Protein AF-A0A158L0J7-F1 (afdb_monomer_lite)

Organism: NCBI:txid326476

Structure (mmCIF, N/CA/C/O backbone):
data_AF-A0A158L0J7-F1
#
_entry.id   AF-A0A158L0J7-F1
#
loop_
_atom_site.group_PDB
_atom_site.id
_atom_site.type_symbol
_atom_site.label_atom_id
_atom_site.label_alt_id
_atom_site.label_comp_id
_atom_site.label_asym_id
_atom_site.label_entity_id
_atom_site.label_seq_id
_atom_site.pdbx_PDB_ins_code
_atom_site.Cartn_x
_atom_site.Cartn_y
_atom_site.Cartn_z
_atom_site.occupancy
_atom_site.B_iso_or_equiv
_atom_site.auth_seq_id
_atom_site.auth_comp_id
_atom_site.auth_asym_id
_atom_site.auth_atom_id
_atom_site.pdbx_PDB_model_num
ATOM 1 N N . MET A 1 1 ? -12.272 -1.233 29.299 1.00 39.41 1 MET A N 1
ATOM 2 C CA . MET A 1 1 ? -11.571 -1.908 28.180 1.00 39.41 1 MET A CA 1
ATOM 3 C C . MET A 1 1 ? -12.464 -3.016 27.630 1.00 39.41 1 MET A C 1
ATOM 5 O O . MET A 1 1 ? -12.758 -3.922 28.395 1.00 39.41 1 MET A O 1
ATOM 9 N N . LYS A 1 2 ? -12.937 -2.934 26.374 1.00 49.47 2 LYS A N 1
ATOM 10 C CA . LYS A 1 2 ? -13.502 -4.067 25.594 1.00 49.47 2 LYS A CA 1
ATOM 11 C C . LYS A 1 2 ? -13.858 -3.613 24.161 1.00 49.47 2 LYS A C 1
ATOM 13 O O . LYS A 1 2 ? -15.019 -3.519 23.798 1.00 49.47 2 LYS A O 1
ATOM 18 N N . THR A 1 3 ? -12.856 -3.288 23.345 1.00 50.75 3 THR A N 1
ATOM 19 C CA . THR A 1 3 ? -13.037 -2.929 21.916 1.00 50.75 3 THR A CA 1
ATOM 20 C C . THR A 1 3 ? -12.491 -3.988 20.948 1.00 50.75 3 THR A C 1
ATOM 22 O O . THR A 1 3 ? -12.818 -3.960 19.768 1.00 50.75 3 THR A O 1
ATOM 25 N N . GLY A 1 4 ? -11.727 -4.979 21.429 1.00 51.03 4 GLY A N 1
ATOM 26 C CA . GLY A 1 4 ? -11.103 -5.996 20.565 1.00 51.03 4 GLY A CA 1
ATOM 27 C C . GLY A 1 4 ? -12.063 -7.050 19.988 1.00 51.03 4 GLY A C 1
ATOM 28 O O . GLY A 1 4 ? -11.884 -7.497 18.861 1.00 51.03 4 GLY A O 1
ATOM 29 N N . SER A 1 5 ? -13.116 -7.425 20.723 1.00 59.16 5 SER A N 1
ATOM 30 C CA . SER A 1 5 ? -14.020 -8.522 20.322 1.00 59.16 5 SER A CA 1
ATOM 31 C C . SER A 1 5 ? -14.993 -8.132 19.197 1.00 59.16 5 SER A C 1
ATOM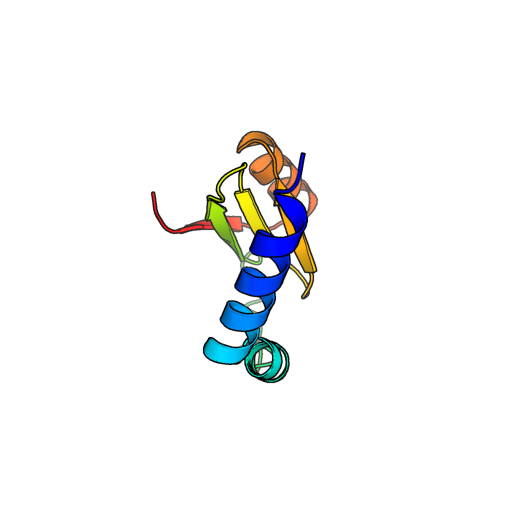 33 O O . SER A 1 5 ? -15.301 -8.951 18.329 1.00 59.16 5 SER A O 1
ATOM 35 N N . GLY A 1 6 ? -15.422 -6.865 19.152 1.00 55.84 6 GLY A N 1
ATOM 36 C CA . GLY A 1 6 ? -16.308 -6.372 18.093 1.00 55.84 6 GLY A CA 1
ATOM 37 C C . GLY A 1 6 ? -15.607 -6.306 16.737 1.00 55.84 6 GLY A C 1
ATOM 38 O O . GLY A 1 6 ? -16.163 -6.726 15.727 1.00 55.84 6 GLY A O 1
ATOM 39 N N . MET A 1 7 ? -14.348 -5.860 16.726 1.00 60.62 7 MET A N 1
ATOM 40 C CA . MET A 1 7 ? -13.578 -5.673 15.496 1.00 60.62 7 MET A CA 1
ATOM 41 C C . MET A 1 7 ? -13.214 -7.000 14.819 1.00 60.62 7 MET A C 1
ATOM 43 O O . MET A 1 7 ? -13.259 -7.097 13.595 1.00 60.62 7 MET A O 1
ATOM 47 N N . HIS A 1 8 ? -12.938 -8.046 15.605 1.00 65.50 8 HIS A N 1
ATOM 48 C CA . HIS A 1 8 ? -12.715 -9.392 15.074 1.00 65.50 8 HIS A CA 1
ATOM 49 C C . HIS A 1 8 ? -13.974 -9.947 14.394 1.00 65.50 8 HIS A C 1
ATOM 51 O O . HIS A 1 8 ? -13.918 -10.452 13.280 1.00 65.50 8 HIS A O 1
ATOM 57 N N . THR A 1 9 ? -15.133 -9.789 15.035 1.00 72.69 9 THR A N 1
ATOM 58 C CA . THR A 1 9 ? -16.417 -10.269 14.499 1.00 72.69 9 THR A CA 1
ATOM 59 C C . THR A 1 9 ? -16.801 -9.554 13.201 1.00 72.69 9 THR A C 1
ATOM 61 O O . THR A 1 9 ? -17.304 -10.178 12.270 1.00 72.69 9 THR A O 1
ATOM 64 N N . VAL A 1 10 ? -16.537 -8.247 13.113 1.00 74.69 10 VAL A N 1
ATOM 65 C CA . VAL A 1 10 ? -16.759 -7.474 11.882 1.00 74.69 10 VAL A CA 1
ATOM 66 C C . VAL A 1 10 ? -15.802 -7.925 10.778 1.00 74.69 10 VAL A C 1
ATOM 68 O O . VAL A 1 10 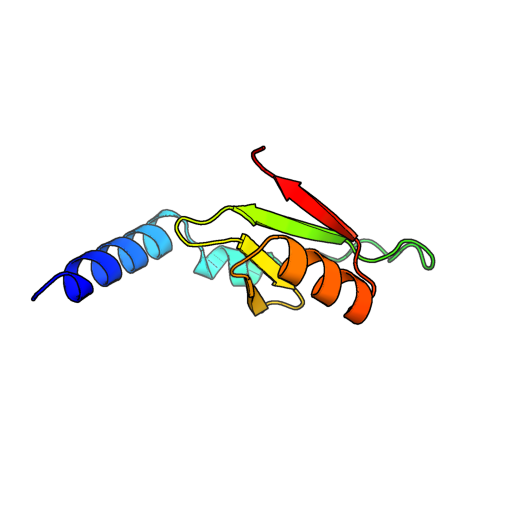? -16.239 -8.106 9.645 1.00 74.69 10 VAL A O 1
ATOM 71 N N . ARG A 1 11 ? -14.526 -8.175 11.099 1.00 72.75 11 ARG A N 1
ATOM 72 C CA . ARG A 1 11 ? -13.530 -8.664 10.135 1.00 72.75 11 ARG A CA 1
ATOM 73 C C . ARG A 1 11 ? -13.928 -10.003 9.516 1.00 72.75 11 ARG A C 1
ATOM 75 O O . ARG A 1 11 ? -13.843 -10.136 8.299 1.00 72.75 11 ARG A O 1
ATOM 82 N N . GLU A 1 12 ? -14.367 -10.965 10.325 1.00 73.00 12 GLU A N 1
ATOM 83 C CA . GLU A 1 12 ? -14.778 -12.278 9.810 1.00 73.00 12 GLU A CA 1
ATOM 84 C C . GLU A 1 12 ? -16.031 -12.179 8.934 1.00 73.00 12 GLU A C 1
ATOM 86 O O . GLU A 1 12 ? -16.056 -12.721 7.834 1.00 73.00 12 GLU A O 1
ATOM 91 N N . ARG A 1 13 ? -17.023 -11.374 9.335 1.00 71.88 13 ARG A N 1
ATOM 92 C CA . ARG A 1 13 ? -18.214 -11.137 8.502 1.00 71.88 13 ARG A CA 1
ATOM 93 C C . ARG A 1 13 ? -17.881 -10.484 7.165 1.00 71.88 13 ARG A C 1
ATOM 95 O O . ARG A 1 13 ? -18.474 -10.829 6.151 1.00 71.88 13 ARG A O 1
ATOM 102 N N . VAL A 1 14 ? -16.936 -9.545 7.151 1.00 71.50 14 VAL A N 1
ATOM 103 C CA . VAL A 1 14 ? -16.471 -8.908 5.912 1.00 71.50 14 VAL A CA 1
ATOM 104 C C . VAL A 1 14 ? -15.737 -9.916 5.022 1.00 71.50 14 VAL A C 1
ATOM 106 O O . VAL A 1 14 ? -15.943 -9.902 3.812 1.00 71.50 14 VAL A O 1
ATOM 109 N N . ARG A 1 15 ? -14.932 -10.822 5.595 1.00 64.94 15 ARG A N 1
ATOM 110 C CA . ARG A 1 15 ? -14.270 -11.901 4.839 1.00 64.94 15 ARG A CA 1
ATOM 111 C C . ARG A 1 15 ? -15.263 -12.855 4.186 1.00 64.94 15 ARG A C 1
ATOM 113 O O . ARG A 1 15 ? -15.097 -13.155 3.004 1.00 64.94 15 ARG A O 1
ATOM 120 N N . GLU A 1 16 ? -16.281 -13.280 4.931 1.00 70.44 16 GLU A N 1
ATOM 121 C CA . GLU A 1 16 ? -17.339 -14.167 4.435 1.00 70.44 16 GLU A CA 1
ATOM 122 C C . GLU A 1 16 ? -18.167 -13.498 3.331 1.00 70.44 16 GLU A C 1
ATOM 124 O O . GLU A 1 16 ? -18.3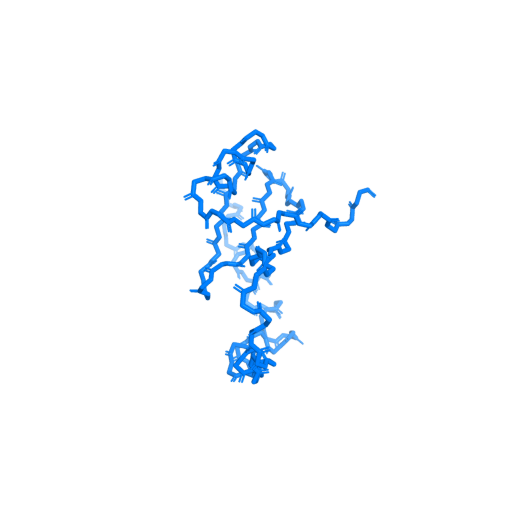56 -14.089 2.269 1.00 70.44 16 GLU A O 1
ATOM 129 N N . LEU A 1 17 ? -18.609 -12.252 3.546 1.00 70.12 17 LEU A N 1
ATOM 130 C CA . LEU A 1 17 ? -19.443 -11.514 2.588 1.00 70.12 17 LEU A CA 1
ATOM 131 C C . LEU A 1 17 ? -18.721 -11.194 1.277 1.00 70.12 17 LEU A C 1
ATOM 133 O O . LEU A 1 17 ? -19.352 -11.149 0.226 1.00 70.12 17 LEU A O 1
ATOM 137 N N . LEU A 1 18 ? -17.413 -10.944 1.336 1.00 66.50 18 LEU A N 1
ATOM 138 C CA . LEU A 1 18 ? -16.615 -10.582 0.166 1.00 66.50 18 LEU A CA 1
ATOM 139 C C . LEU A 1 18 ? -15.934 -11.786 -0.499 1.00 66.50 18 LEU A C 1
ATOM 141 O O . LEU A 1 18 ? -15.157 -11.588 -1.430 1.00 66.50 18 LEU A O 1
ATOM 145 N N . HIS A 1 19 ? -16.181 -13.015 -0.024 1.00 65.06 19 HIS A N 1
ATOM 146 C CA . HIS A 1 19 ? -15.510 -14.232 -0.495 1.00 65.06 19 HIS A CA 1
ATOM 147 C C . HIS A 1 19 ? -13.989 -14.048 -0.654 1.00 65.06 19 HIS A C 1
ATOM 149 O O . HIS A 1 19 ? -13.384 -14.547 -1.605 1.00 65.06 19 HIS A O 1
ATOM 155 N N . LEU A 1 20 ? -13.349 -13.315 0.267 1.00 58.62 20 LEU A N 1
ATOM 156 C CA . LEU A 1 20 ? -11.930 -12.954 0.131 1.00 58.62 20 LEU A CA 1
ATOM 157 C C . LEU A 1 20 ? -11.027 -14.193 0.093 1.00 58.62 20 LEU A C 1
ATOM 159 O O . LEU A 1 20 ? -9.980 -14.176 -0.548 1.00 58.62 20 LEU A O 1
ATOM 163 N N . ASP A 1 21 ? -11.453 -15.291 0.716 1.00 60.53 21 ASP A N 1
ATOM 164 C CA . ASP A 1 21 ? -10.743 -16.568 0.642 1.00 60.53 21 ASP A CA 1
ATOM 165 C C . ASP A 1 21 ? -10.895 -17.260 -0.721 1.00 60.53 21 ASP A C 1
ATOM 167 O O . ASP A 1 21 ? -9.964 -17.924 -1.172 1.00 60.53 21 ASP A O 1
ATOM 171 N N . ALA A 1 22 ? -12.004 -17.038 -1.436 1.00 55.88 22 ALA A N 1
ATOM 172 C CA . ALA A 1 22 ? -12.132 -17.462 -2.829 1.00 55.88 22 ALA A CA 1
ATOM 173 C C . ALA A 1 22 ? -11.270 -16.584 -3.752 1.00 55.88 22 ALA A C 1
ATOM 175 O O . ALA A 1 22 ? -10.655 -17.101 -4.684 1.00 55.88 22 ALA A O 1
ATOM 176 N N . LEU A 1 23 ? -11.152 -15.282 -3.466 1.00 51.47 23 LEU A N 1
ATOM 177 C CA . LEU A 1 23 ? -10.272 -14.365 -4.200 1.00 51.47 23 LEU A CA 1
ATOM 178 C C . LEU A 1 23 ? -8.786 -14.707 -4.034 1.00 51.47 23 LEU A C 1
ATOM 180 O O . LEU A 1 23 ? -8.055 -14.618 -5.013 1.00 51.47 23 LEU A O 1
ATOM 184 N N . LYS A 1 24 ? -8.338 -15.190 -2.866 1.00 53.88 24 LYS A N 1
ATOM 185 C CA . LYS A 1 24 ? -6.959 -15.703 -2.700 1.00 53.88 24 LYS A CA 1
ATOM 186 C C . LYS A 1 24 ? -6.634 -16.845 -3.669 1.00 53.88 24 LYS A C 1
ATOM 188 O O . LYS A 1 24 ? -5.516 -16.926 -4.159 1.00 53.88 24 LYS A O 1
ATOM 193 N N . GLY A 1 25 ? -7.608 -17.711 -3.964 1.00 46.62 25 GLY A N 1
ATOM 194 C CA . GLY A 1 25 ? -7.444 -18.806 -4.925 1.00 46.62 25 GLY A CA 1
ATOM 195 C C . GLY A 1 25 ? -7.446 -18.359 -6.392 1.00 46.62 25 GLY A C 1
ATOM 196 O O . GLY A 1 25 ? -6.797 -18.995 -7.218 1.00 46.62 25 GLY A O 1
ATOM 197 N N . HIS A 1 26 ? -8.134 -17.257 -6.713 1.00 45.12 26 HIS A N 1
ATOM 198 C CA . HIS A 1 26 ? -8.294 -16.745 -8.084 1.00 45.12 26 HIS A CA 1
ATOM 199 C C . HIS A 1 26 ? -7.358 -15.574 -8.428 1.00 45.12 26 HIS A C 1
ATOM 201 O O . HIS A 1 26 ? -7.174 -15.275 -9.604 1.00 45.12 26 HIS A O 1
ATOM 207 N N . ALA A 1 27 ? -6.711 -14.937 -7.445 1.00 49.00 27 ALA A N 1
ATOM 208 C CA . ALA A 1 27 ? -5.677 -13.919 -7.673 1.00 49.00 27 ALA A CA 1
ATOM 209 C C . ALA A 1 27 ? -4.431 -14.487 -8.375 1.00 49.00 27 ALA A C 1
ATOM 211 O O . ALA A 1 27 ? -3.643 -13.739 -8.941 1.00 49.00 27 ALA A O 1
ATOM 212 N N . ARG A 1 28 ? -4.319 -15.819 -8.462 1.00 47.38 28 ARG A N 1
ATOM 213 C CA . ARG A 1 28 ? -3.441 -16.524 -9.403 1.00 47.38 28 ARG A CA 1
ATOM 214 C C . ARG A 1 28 ? -3.989 -16.492 -10.839 1.00 47.38 28 ARG A C 1
ATOM 216 O O . ARG A 1 28 ? -3.894 -17.480 -11.562 1.00 47.38 28 ARG A O 1
ATOM 223 N N . THR A 1 29 ? -4.603 -15.379 -11.236 1.00 47.88 29 THR A N 1
ATOM 224 C CA . THR A 1 29 ? -4.947 -15.130 -12.634 1.00 47.88 29 THR A CA 1
ATOM 225 C C . THR A 1 29 ? -3.635 -14.853 -13.347 1.00 47.88 29 THR A C 1
ATOM 227 O O . THR A 1 29 ? -2.924 -13.913 -13.005 1.00 47.88 29 THR A O 1
ATOM 230 N N . GLU A 1 30 ? -3.309 -15.766 -14.253 1.00 50.88 30 GLU A N 1
ATOM 231 C CA . GLU A 1 30 ? -2.207 -15.767 -15.207 1.00 50.88 30 GLU A CA 1
ATOM 232 C C . GLU A 1 30 ? -1.565 -14.387 -15.379 1.00 50.88 30 GLU A C 1
ATOM 234 O O . GLU A 1 30 ? -2.126 -13.489 -16.007 1.00 50.88 30 GLU A O 1
ATOM 239 N N . ALA A 1 31 ? -0.373 -14.223 -14.799 1.00 54.38 31 ALA A N 1
ATOM 240 C CA . ALA A 1 31 ? 0.480 -13.098 -15.125 1.00 54.38 31 ALA A CA 1
ATOM 241 C C . ALA A 1 31 ? 0.660 -13.101 -16.648 1.00 54.38 31 ALA A C 1
ATOM 243 O O . ALA A 1 31 ? 1.246 -14.032 -17.206 1.00 54.38 31 ALA A O 1
ATOM 244 N N . ALA A 1 32 ? 0.116 -12.081 -17.318 1.00 55.59 32 ALA A N 1
ATOM 245 C CA . ALA A 1 32 ? 0.431 -11.806 -18.711 1.00 55.59 32 ALA A CA 1
ATOM 246 C C . ALA A 1 32 ? 1.962 -11.845 -18.868 1.00 55.59 32 ALA A C 1
ATOM 248 O O . ALA A 1 32 ? 2.659 -11.418 -17.939 1.00 55.59 32 ALA A O 1
ATOM 249 N N . PRO A 1 33 ? 2.497 -12.382 -19.982 1.00 51.12 33 PRO A N 1
ATOM 250 C CA . PRO A 1 33 ? 3.936 -12.529 -20.162 1.00 51.12 33 PRO A CA 1
ATOM 251 C C . PRO A 1 33 ? 4.611 -11.196 -19.847 1.00 51.12 33 PRO A C 1
ATOM 253 O O . PRO A 1 33 ? 4.312 -10.182 -20.477 1.00 51.12 33 PRO A O 1
ATOM 256 N N . ALA A 1 34 ? 5.444 -11.208 -18.802 1.00 56.41 34 ALA A N 1
ATOM 257 C CA . ALA A 1 34 ? 6.104 -10.024 -18.290 1.00 56.41 34 ALA A CA 1
ATOM 258 C C . ALA A 1 34 ? 6.841 -9.342 -19.446 1.00 56.41 34 ALA A C 1
ATOM 260 O O . ALA A 1 34 ? 7.709 -9.948 -20.077 1.00 56.41 34 ALA A O 1
ATOM 261 N N . VAL A 1 35 ? 6.472 -8.095 -19.744 1.00 58.12 35 VAL A N 1
ATOM 262 C CA . VAL A 1 35 ? 7.300 -7.237 -20.589 1.00 58.12 35 VAL A CA 1
ATOM 263 C C . VAL A 1 35 ? 8.612 -7.061 -19.814 1.00 58.12 35 VAL A C 1
ATOM 265 O O . VAL A 1 35 ? 8.545 -6.552 -18.696 1.00 58.12 35 VAL A O 1
ATOM 268 N N . PRO A 1 36 ? 9.768 -7.514 -20.334 1.00 57.97 36 PRO A N 1
ATOM 269 C CA . PRO A 1 36 ? 10.981 -7.702 -19.529 1.00 57.97 36 PRO A CA 1
ATOM 270 C C . PRO A 1 36 ? 11.531 -6.442 -18.844 1.00 57.97 36 PRO A C 1
ATOM 272 O O . PRO A 1 36 ? 12.315 -6.575 -17.915 1.00 57.97 36 PRO A O 1
ATOM 275 N N . ASP A 1 37 ? 11.105 -5.250 -19.275 1.00 60.66 37 ASP A N 1
ATOM 276 C CA . ASP A 1 37 ? 11.714 -3.968 -18.895 1.00 60.66 37 ASP A CA 1
ATOM 277 C C . ASP A 1 37 ? 10.767 -2.997 -18.164 1.00 60.66 37 ASP A C 1
ATOM 279 O O . ASP A 1 37 ? 11.114 -1.834 -17.963 1.00 60.66 37 ASP A O 1
ATOM 283 N N . ALA A 1 38 ? 9.558 -3.420 -17.776 1.00 63.62 38 ALA A N 1
ATOM 284 C CA . ALA A 1 38 ? 8.670 -2.569 -16.980 1.00 63.62 38 ALA A CA 1
ATOM 285 C C . ALA A 1 38 ? 8.828 -2.893 -15.481 1.00 63.62 38 ALA A C 1
ATOM 287 O O . ALA A 1 38 ? 8.609 -4.051 -15.110 1.00 63.62 38 ALA A O 1
ATOM 288 N N . PRO A 1 39 ? 9.163 -1.916 -14.610 1.00 67.81 39 PRO A N 1
ATOM 289 C CA . PRO A 1 39 ? 9.214 -2.152 -13.171 1.00 67.81 39 PRO A CA 1
ATOM 290 C C . PRO A 1 39 ? 7.864 -2.687 -12.687 1.00 67.81 39 PRO A C 1
ATOM 292 O O . PRO A 1 39 ? 6.798 -2.228 -13.118 1.00 67.81 39 PRO A O 1
ATOM 295 N N . GLN A 1 40 ? 7.906 -3.691 -11.810 1.00 83.62 40 GLN A N 1
ATOM 296 C CA . GLN A 1 40 ? 6.691 -4.261 -11.238 1.00 83.62 40 GLN A CA 1
ATOM 297 C C . GLN A 1 40 ? 5.948 -3.163 -10.473 1.00 83.62 40 GLN A C 1
ATOM 299 O O . GLN A 1 40 ? 6.561 -2.358 -9.784 1.00 83.62 40 GLN A O 1
ATOM 304 N N . TRP A 1 41 ? 4.627 -3.091 -10.597 1.00 89.94 41 TRP A N 1
ATOM 305 C CA . TRP A 1 41 ? 3.833 -2.080 -9.902 1.00 89.94 41 TRP A CA 1
ATOM 306 C C . TRP A 1 41 ? 3.075 -2.703 -8.733 1.00 89.94 41 TRP A C 1
ATOM 308 O O . TRP A 1 41 ? 2.695 -3.874 -8.772 1.00 89.94 41 TRP A O 1
ATOM 318 N N . VAL A 1 42 ? 2.835 -1.907 -7.693 1.00 93.25 42 VAL A N 1
ATOM 319 C CA . VAL A 1 42 ? 2.016 -2.298 -6.539 1.00 93.25 42 VAL A CA 1
ATOM 320 C C . VAL A 1 42 ? 0.920 -1.273 -6.293 1.00 93.25 42 VAL A C 1
ATOM 322 O O . VAL A 1 42 ? 1.135 -0.068 -6.417 1.00 93.25 42 VAL A O 1
ATOM 325 N N . ILE A 1 43 ? -0.264 -1.745 -5.909 1.00 94.31 43 ILE A N 1
ATOM 326 C CA . ILE A 1 43 ? -1.359 -0.868 -5.486 1.00 94.31 43 ILE A CA 1
ATOM 327 C C . ILE A 1 43 ? -1.168 -0.531 -4.015 1.00 94.31 43 ILE A C 1
ATOM 329 O O . ILE A 1 43 ? -1.193 -1.421 -3.164 1.00 94.31 43 ILE A O 1
ATOM 333 N N . VAL A 1 44 ? -1.047 0.757 -3.719 1.00 95.75 44 VAL A N 1
ATOM 334 C CA . VAL A 1 44 ? -1.011 1.286 -2.359 1.00 95.75 44 VAL A CA 1
ATOM 335 C C . VAL A 1 44 ? -2.337 1.980 -2.067 1.00 95.75 44 VAL A C 1
ATOM 337 O O . VAL A 1 44 ? -2.817 2.799 -2.852 1.00 95.75 44 VAL A O 1
ATOM 340 N N . TYR A 1 45 ? -2.938 1.674 -0.923 1.00 93.88 45 TYR A N 1
ATOM 341 C CA . TYR A 1 45 ? -4.173 2.307 -0.468 1.00 93.88 45 TYR A CA 1
ATOM 342 C C . TYR A 1 45 ? -4.039 2.804 0.971 1.00 93.88 45 TYR A C 1
ATOM 344 O O . TYR A 1 45 ? -3.300 2.246 1.789 1.00 93.88 45 TYR A O 1
ATOM 352 N N . ARG A 1 46 ? -4.764 3.880 1.289 1.00 93.69 46 ARG A N 1
ATOM 353 C CA . ARG A 1 46 ? -4.797 4.444 2.640 1.00 93.69 46 ARG A CA 1
ATOM 354 C C . ARG A 1 46 ? -5.663 3.580 3.556 1.00 93.69 46 ARG A C 1
ATOM 356 O O . ARG A 1 46 ? -6.732 3.108 3.175 1.00 93.69 46 ARG A O 1
ATOM 363 N N . THR A 1 47 ? -5.213 3.404 4.790 1.00 93.00 47 THR A N 1
ATOM 364 C CA . THR A 1 47 ? -5.949 2.747 5.874 1.00 93.00 47 THR A CA 1
ATOM 365 C C . THR A 1 47 ? -6.256 3.753 6.985 1.00 93.00 47 THR A C 1
ATOM 367 O O . THR A 1 47 ? -5.815 4.901 6.947 1.00 93.00 47 THR A O 1
ATOM 370 N N . ALA A 1 48 ? -6.997 3.331 8.013 1.00 93.62 48 ALA A N 1
ATOM 371 C CA . ALA A 1 48 ? -7.271 4.180 9.175 1.00 93.62 48 ALA A CA 1
ATOM 372 C C . ALA A 1 48 ? -6.002 4.576 9.961 1.00 93.62 48 ALA A C 1
ATOM 374 O O . ALA A 1 48 ? -6.042 5.535 10.727 1.00 93.62 48 ALA A O 1
ATOM 375 N N . THR A 1 49 ? -4.895 3.846 9.790 1.00 91.44 49 THR A N 1
ATOM 376 C CA . THR A 1 49 ? -3.672 3.988 10.599 1.00 91.44 49 THR A CA 1
ATOM 377 C C . THR A 1 49 ? -2.402 4.211 9.771 1.00 91.44 49 THR A C 1
ATOM 379 O O . THR A 1 49 ? -1.311 4.153 10.334 1.00 91.44 49 THR A O 1
ATOM 382 N N . GLY A 1 50 ? -2.525 4.429 8.457 1.00 94.75 50 GLY A N 1
ATOM 383 C CA . GLY A 1 50 ? -1.383 4.576 7.549 1.00 94.75 50 GLY A CA 1
ATOM 384 C C . GLY A 1 50 ? -1.710 4.104 6.133 1.00 94.75 50 GLY A C 1
ATOM 385 O O . GLY A 1 50 ? -2.763 4.446 5.594 1.00 94.75 50 GLY A O 1
ATOM 386 N N . PHE A 1 51 ? -0.849 3.274 5.552 1.00 96.44 51 PHE A N 1
ATOM 387 C CA . PHE A 1 51 ?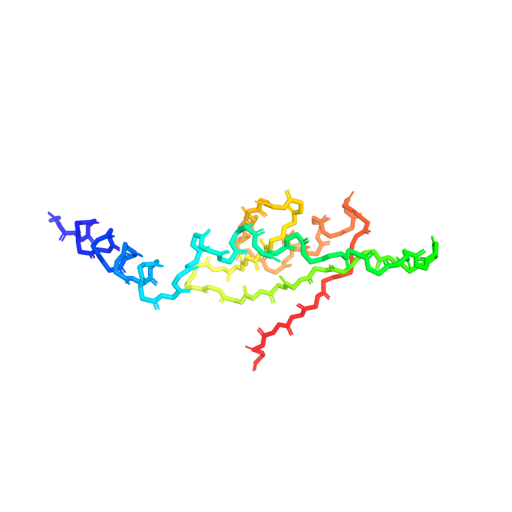 -0.974 2.738 4.192 1.00 96.44 51 PHE A CA 1
ATOM 388 C C . PHE A 1 51 ? -0.785 1.218 4.174 1.00 96.44 51 PHE A C 1
ATOM 390 O O . PHE A 1 51 ? -0.255 0.633 5.118 1.00 96.44 51 PHE A O 1
ATOM 397 N N . CYS A 1 52 ? -1.251 0.567 3.113 1.00 95.94 52 CYS A N 1
ATOM 398 C CA . CYS A 1 52 ? -1.056 -0.864 2.901 1.00 95.94 52 CYS A CA 1
ATOM 399 C C . CYS A 1 52 ? -0.943 -1.175 1.405 1.00 95.94 52 CYS A C 1
ATOM 401 O O . CYS A 1 52 ? -1.562 -0.494 0.581 1.00 95.94 52 CYS A O 1
ATOM 403 N N . CYS A 1 53 ? -0.176 -2.208 1.066 1.00 95.00 53 CYS A N 1
ATOM 404 C CA . CYS A 1 53 ? -0.161 -2.830 -0.254 1.00 95.00 53 CYS A CA 1
ATOM 405 C C . CYS A 1 53 ? -0.133 -4.360 -0.124 1.00 95.00 53 CYS A C 1
ATOM 407 O O . CYS A 1 53 ? 0.095 -4.906 0.958 1.00 95.00 53 CYS A O 1
ATOM 409 N N . VAL A 1 54 ? -0.373 -5.055 -1.236 1.00 91.88 54 VAL A N 1
ATOM 410 C CA . VAL A 1 54 ? -0.121 -6.497 -1.348 1.00 91.88 54 VAL A CA 1
ATOM 411 C C . VAL A 1 54 ? 1.046 -6.699 -2.304 1.00 91.88 54 VAL A C 1
ATOM 413 O O . VAL A 1 54 ? 0.986 -6.251 -3.449 1.00 91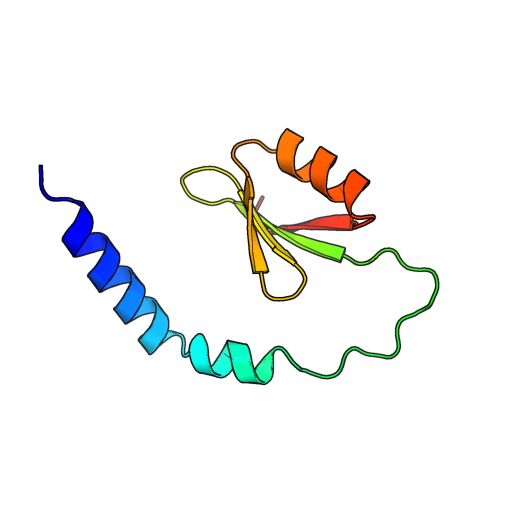.88 54 VAL A O 1
ATOM 416 N N . TYR A 1 55 ? 2.090 -7.377 -1.840 1.00 90.94 55 TYR A N 1
ATOM 417 C CA . TYR A 1 55 ? 3.269 -7.723 -2.628 1.00 90.94 55 TYR A CA 1
ATOM 418 C C . TYR A 1 55 ? 3.622 -9.189 -2.387 1.00 90.94 55 TYR A C 1
ATOM 420 O O . TYR A 1 55 ? 3.742 -9.611 -1.242 1.00 90.94 55 TYR A O 1
ATOM 428 N N . ARG A 1 56 ? 3.765 -9.975 -3.464 1.00 87.75 56 ARG A N 1
ATOM 429 C CA . ARG A 1 56 ? 4.045 -11.428 -3.403 1.00 87.75 56 ARG A CA 1
ATOM 430 C C . ARG A 1 56 ? 3.129 -12.180 -2.424 1.00 87.75 56 ARG A C 1
ATOM 432 O O . ARG A 1 56 ? 3.597 -12.938 -1.583 1.00 87.75 56 ARG A O 1
ATOM 439 N N . ASP A 1 57 ? 1.824 -11.936 -2.540 1.00 83.06 57 ASP A N 1
ATOM 440 C CA . ASP A 1 57 ? 0.769 -12.531 -1.703 1.00 83.06 57 ASP A CA 1
ATOM 441 C C . ASP A 1 57 ? 0.819 -12.159 -0.207 1.00 83.06 57 ASP A C 1
ATOM 443 O O . ASP A 1 57 ? 0.042 -12.687 0.593 1.00 83.06 57 ASP A O 1
ATOM 447 N N . GLU A 1 58 ? 1.666 -11.201 0.176 1.00 87.25 58 GLU A N 1
ATOM 448 C CA . GLU A 1 58 ? 1.784 -10.703 1.542 1.00 87.25 58 GLU A CA 1
ATOM 449 C C . GLU A 1 58 ? 1.274 -9.264 1.661 1.00 87.25 58 GLU A C 1
ATOM 451 O O . GLU A 1 58 ? 1.533 -8.410 0.813 1.00 87.25 58 GLU A O 1
ATOM 456 N N . ALA A 1 59 ? 0.519 -8.995 2.729 1.00 92.19 59 ALA A N 1
ATOM 457 C CA . ALA A 1 59 ? 0.067 -7.650 3.054 1.00 92.19 59 ALA A CA 1
ATOM 458 C C . ALA A 1 59 ? 1.167 -6.910 3.818 1.00 92.19 59 ALA A C 1
ATOM 460 O O . ALA A 1 59 ? 1.538 -7.323 4.918 1.00 92.19 59 ALA A O 1
ATOM 461 N N . ILE A 1 60 ? 1.633 -5.794 3.263 1.00 95.50 60 ILE A N 1
ATOM 462 C CA . ILE A 1 60 ? 2.686 -4.968 3.854 1.00 95.50 60 ILE A CA 1
ATOM 463 C C . ILE A 1 60 ? 2.060 -3.654 4.312 1.00 95.50 60 ILE A C 1
ATOM 465 O O . ILE A 1 60 ? 1.414 -2.952 3.533 1.00 95.50 60 ILE A O 1
ATOM 469 N N . GLY A 1 61 ? 2.204 -3.357 5.603 1.00 96.25 61 GLY A N 1
ATOM 470 C CA . GLY A 1 61 ? 1.65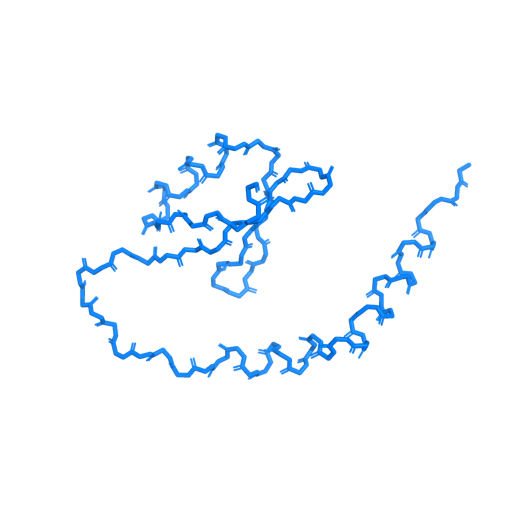5 -2.162 6.237 1.00 96.25 61 GLY A CA 1
ATOM 471 C C . GLY A 1 61 ? 2.724 -1.104 6.480 1.00 96.25 61 GLY A C 1
ATOM 472 O O . GLY A 1 61 ? 3.844 -1.428 6.862 1.00 96.25 61 GLY A O 1
ATOM 473 N N . PHE A 1 62 ? 2.342 0.159 6.321 1.00 97.00 62 PHE A N 1
ATOM 474 C CA . PHE A 1 62 ? 3.216 1.320 6.477 1.00 97.00 62 PHE A CA 1
ATOM 475 C C . PHE A 1 62 ? 2.530 2.361 7.357 1.00 97.00 62 PHE A C 1
ATOM 477 O O . PHE A 1 62 ? 1.307 2.530 7.268 1.00 97.00 62 PHE A O 1
ATOM 484 N N . HIS A 1 63 ? 3.285 3.060 8.204 1.00 95.81 63 HIS A N 1
ATOM 485 C CA . HIS A 1 63 ? 2.706 4.111 9.040 1.00 95.81 63 HIS A CA 1
ATOM 486 C C . HIS A 1 63 ? 2.653 5.436 8.284 1.00 95.81 63 HIS A C 1
ATOM 488 O O . HIS A 1 63 ? 1.616 6.105 8.265 1.00 95.81 63 HIS A O 1
ATOM 494 N N . GLU A 1 64 ? 3.742 5.764 7.595 1.00 95.50 64 GLU A N 1
ATOM 495 C CA . GLU A 1 64 ? 3.904 7.007 6.859 1.00 95.50 64 GLU A CA 1
ATOM 496 C C . GLU A 1 64 ? 4.070 6.757 5.358 1.00 95.50 64 GLU A C 1
ATOM 498 O O . GLU A 1 64 ? 4.425 5.672 4.902 1.00 95.50 64 GLU A O 1
ATOM 503 N N . LEU A 1 65 ? 3.807 7.792 4.557 1.00 94.81 65 LEU A N 1
ATOM 504 C CA . LEU A 1 65 ? 3.997 7.721 3.108 1.00 94.81 65 LEU A CA 1
ATOM 505 C C . LEU A 1 65 ? 5.480 7.557 2.737 1.00 94.81 65 LEU A C 1
ATOM 507 O O . LEU A 1 65 ? 5.788 6.931 1.727 1.00 94.81 65 LEU A O 1
ATOM 511 N N . VAL A 1 66 ? 6.389 8.102 3.554 1.00 96.94 66 VAL A N 1
ATOM 512 C CA . VAL A 1 66 ? 7.838 7.972 3.345 1.00 96.94 66 VAL A CA 1
ATOM 513 C C . VAL A 1 66 ? 8.289 6.514 3.444 1.00 96.94 66 VAL A C 1
ATOM 515 O O . VAL A 1 66 ? 9.099 6.078 2.631 1.00 96.94 66 VAL A O 1
ATOM 518 N N . ASP A 1 67 ? 7.681 5.731 4.343 1.00 97.56 67 ASP A N 1
ATOM 519 C CA . ASP A 1 67 ? 7.967 4.301 4.485 1.00 97.56 67 ASP A CA 1
ATOM 520 C C . ASP A 1 67 ? 7.599 3.533 3.205 1.00 97.56 67 ASP A C 1
ATOM 522 O O . ASP A 1 67 ? 8.321 2.630 2.790 1.00 97.56 67 ASP A O 1
ATOM 526 N N . VAL A 1 68 ? 6.494 3.917 2.548 1.00 95.94 68 VAL A N 1
ATOM 527 C CA . VAL A 1 68 ? 6.066 3.327 1.268 1.00 95.94 68 VAL A CA 1
ATOM 528 C C . VAL A 1 68 ? 7.098 3.601 0.177 1.00 95.94 68 VAL A C 1
ATOM 530 O O . VAL A 1 68 ? 7.407 2.711 -0.609 1.00 95.94 68 VAL A O 1
ATOM 533 N N . GLN A 1 69 ? 7.603 4.835 0.101 1.00 95.50 69 GLN A N 1
ATOM 534 C CA . GLN A 1 69 ? 8.547 5.250 -0.939 1.00 95.50 69 GLN A CA 1
ATOM 535 C C . GLN A 1 69 ? 9.901 4.560 -0.778 1.00 95.50 69 GLN A C 1
ATOM 537 O O . GLN A 1 69 ? 10.421 4.034 -1.758 1.00 95.50 69 GLN A O 1
ATOM 542 N N . LEU A 1 70 ? 10.424 4.515 0.451 1.00 97.12 70 LEU A N 1
ATOM 543 C CA . LEU A 1 70 ? 11.684 3.839 0.754 1.00 97.12 70 LEU A CA 1
ATOM 544 C C . LEU A 1 70 ? 11.594 2.345 0.430 1.00 97.12 70 LEU A C 1
ATOM 546 O O . LEU A 1 70 ? 12.428 1.812 -0.292 1.00 97.12 70 LEU A O 1
ATOM 550 N N . TRP A 1 71 ? 10.535 1.684 0.901 1.00 96.69 71 TRP A N 1
ATOM 551 C CA . TRP A 1 71 ? 10.318 0.269 0.619 1.00 96.69 71 TRP A CA 1
ATOM 552 C C . TRP A 1 71 ? 10.159 -0.009 -0.883 1.00 96.69 71 TRP A C 1
ATOM 554 O O . TRP A 1 71 ? 10.664 -1.007 -1.389 1.00 96.69 71 TRP A O 1
ATOM 564 N N . ALA A 1 72 ? 9.474 0.869 -1.618 1.00 95.12 72 ALA A N 1
ATOM 565 C CA . ALA A 1 72 ? 9.289 0.705 -3.055 1.00 95.12 72 ALA A CA 1
ATOM 566 C C . ALA A 1 72 ? 10.613 0.783 -3.834 1.00 95.12 72 ALA A C 1
ATOM 568 O O . ALA A 1 72 ? 10.811 0.006 -4.767 1.00 95.12 72 ALA A O 1
ATOM 569 N N . GLU A 1 73 ? 11.521 1.672 -3.425 1.00 94.06 73 GLU A N 1
ATOM 570 C CA . GLU A 1 73 ? 12.878 1.759 -3.976 1.00 94.06 73 GLU A CA 1
ATOM 571 C C . GLU A 1 73 ? 13.689 0.494 -3.666 1.00 94.06 73 GLU A C 1
ATOM 573 O O . GLU A 1 73 ? 14.288 -0.090 -4.568 1.00 94.06 73 GLU A O 1
ATOM 578 N N . GLU A 1 74 ? 13.651 0.017 -2.418 1.00 94.88 74 GLU A N 1
ATOM 579 C CA . GLU A 1 74 ? 14.357 -1.203 -1.998 1.00 94.88 74 GLU A CA 1
ATOM 580 C C . GLU A 1 74 ? 13.889 -2.454 -2.756 1.00 94.88 74 GLU A C 1
ATOM 582 O O . GLU A 1 74 ? 14.684 -3.357 -3.030 1.00 94.88 74 GLU A O 1
ATOM 587 N N . MET A 1 75 ? 12.600 -2.514 -3.094 1.00 93.88 75 MET A N 1
ATOM 588 C CA . MET A 1 75 ? 11.985 -3.664 -3.758 1.00 93.88 75 MET A CA 1
ATOM 589 C C . MET A 1 75 ? 11.921 -3.541 -5.285 1.00 93.88 75 MET A C 1
ATOM 591 O O . MET A 1 75 ? 11.427 -4.472 -5.927 1.00 93.88 75 MET A O 1
ATOM 595 N N . ASP A 1 76 ? 12.413 -2.432 -5.849 1.00 92.19 76 ASP A N 1
ATOM 596 C CA . ASP A 1 76 ? 12.354 -2.095 -7.278 1.00 92.19 76 ASP A CA 1
ATOM 597 C C . ASP A 1 76 ? 10.926 -2.195 -7.848 1.00 92.19 76 ASP A C 1
ATOM 599 O O . ASP A 1 76 ? 10.649 -2.866 -8.849 1.00 92.19 76 ASP A O 1
ATOM 603 N N . VAL A 1 77 ? 9.976 -1.557 -7.152 1.00 92.81 77 VAL A N 1
ATOM 604 C CA . VAL A 1 77 ? 8.568 -1.510 -7.562 1.00 92.81 77 VAL A CA 1
ATOM 605 C C . VAL A 1 77 ? 8.030 -0.088 -7.669 1.00 92.81 77 VAL A C 1
ATOM 607 O O . VAL A 1 77 ? 8.379 0.797 -6.895 1.00 92.81 77 VAL A O 1
ATOM 610 N N . GLN A 1 78 ? 7.098 0.132 -8.595 1.00 94.12 78 GLN A N 1
ATOM 611 C CA . GLN A 1 78 ? 6.412 1.411 -8.764 1.00 94.12 78 GLN A CA 1
ATOM 612 C C . GLN A 1 78 ? 5.100 1.440 -7.952 1.00 94.12 78 GLN A C 1
ATOM 614 O O . GLN A 1 78 ? 4.164 0.698 -8.274 1.00 94.12 78 GLN A O 1
ATOM 619 N N . PRO A 1 79 ? 4.961 2.309 -6.933 1.00 94.31 79 PRO A N 1
ATOM 620 C CA . PRO A 1 79 ? 3.711 2.441 -6.199 1.00 94.31 79 PRO A CA 1
ATOM 621 C C . PRO A 1 79 ? 2.659 3.191 -7.026 1.00 94.31 79 PRO A C 1
ATOM 623 O O . PRO A 1 79 ? 2.930 4.248 -7.604 1.00 94.31 79 PRO A O 1
ATOM 626 N N . TYR A 1 80 ? 1.436 2.662 -7.035 1.00 93.75 80 TYR A N 1
ATOM 627 C CA . TYR A 1 80 ? 0.236 3.280 -7.596 1.00 93.75 80 TYR A CA 1
ATOM 628 C C . TYR A 1 80 ? -0.796 3.510 -6.488 1.00 93.75 80 TYR A C 1
ATOM 630 O O . TYR A 1 80 ? -1.291 2.560 -5.883 1.00 93.75 80 TYR A O 1
ATOM 638 N N . PHE A 1 81 ? -1.126 4.772 -6.213 1.00 92.00 81 PHE A N 1
ATOM 639 C CA . PHE A 1 81 ? -2.017 5.141 -5.114 1.00 92.00 81 PHE A CA 1
ATOM 640 C C . PHE A 1 81 ? -3.478 5.194 -5.562 1.00 92.00 81 PHE A C 1
ATOM 642 O O . PHE A 1 81 ? -3.825 5.960 -6.461 1.00 92.00 81 PHE A O 1
ATOM 649 N N . ILE A 1 82 ? -4.348 4.436 -4.893 1.00 85.25 82 ILE A N 1
ATOM 650 C CA . ILE A 1 82 ? -5.802 4.494 -5.106 1.00 85.25 82 ILE A CA 1
ATOM 651 C C . ILE A 1 82 ? -6.473 5.312 -3.999 1.00 85.25 82 ILE A C 1
ATOM 653 O O . ILE A 1 82 ? -6.210 5.099 -2.815 1.00 85.25 82 ILE A O 1
ATOM 657 N N . GLY A 1 83 ? -7.405 6.185 -4.397 1.00 72.38 83 GLY A N 1
ATOM 658 C CA . GLY A 1 83 ? -8.303 6.890 -3.475 1.00 72.38 83 GLY A CA 1
ATOM 659 C C . GLY A 1 83 ? -7.697 8.130 -2.818 1.00 72.38 83 GLY A C 1
ATOM 660 O O . GLY A 1 83 ? -7.842 8.291 -1.608 1.00 72.38 83 GLY A O 1
ATOM 661 N N . GLN A 1 84 ? -7.009 8.960 -3.612 1.00 56.34 84 GLN A N 1
ATOM 662 C CA . GLN A 1 84 ? -6.580 10.314 -3.227 1.00 56.34 84 GLN A CA 1
ATOM 663 C C . GLN A 1 84 ? -7.768 11.176 -2.784 1.00 56.34 84 GLN A C 1
ATOM 665 O O . GLN A 1 84 ? -8.818 11.118 -3.467 1.00 56.34 84 GLN A O 1
#

pLDDT: mean 76.69, std 18.4, range [39.41, 97.56]

Secondary structure (DSSP, 8-state):
---HHHHHHHHHHHHHHTTHHHHHHHS----PPPPTTSPEEEEEEEETTEEEEEETTEEEEESSHHHHHHHHHHTTEEEEEE--

Radius of gyration: 15.75 Å; chains: 1; bounding box: 34×29×49 Å

Sequence (84 aa):
MKTGSGMHTVRERVRELLHLDALKGHARTEAAPAVPDAPQWVIVYRTATGFCCVYRDEAIGFHELVDVQLWAEEMDVQPYFIGQ

Foldseek 3Di:
DDPVPVVVVVVVVVCVVVVVVVVLVCVVPDDDPDPPPDFAEWEWEADPQGIWTADPNDIDGDRYPVRVVVVCVVRRYHYDYPDD